Protein AF-G3I3Z9-F1 (afdb_monomer_lite)

Radius of gyration: 17.22 Å; chains: 1; bounding box: 45×34×50 Å

Sequence (148 aa):
MTGAGPKLIEINPRMGGFYLRDWILELYGVDLLLASTMVACGLQPALPAHPRARGYLVGIMCLVSQHIELLSSPGCRETLQALHDKGLLRLNLLEEALIPGQYEEPYCNVACAGPSLAEARLRLLGICQGLGIDRPNYPVVHFLSHFK

Foldseek 3Di:
DPPVDDDDDDDDPDDDPPCVQVVCCQFFVDRPVVCVVCVVVVHHDPGDPDGGGPFDKDKDFAWLVQCVVLCVDPVNVVVQVVCCVVLLKPKAAPDPDSDDDPDIDGRIMIMGTDNYLVVRLVSRQVSCVVSVVCDPVRHSVVVSVVPD

Secondary structure (DSSP, 8-state):
-BTTB-------SS--STTHHHHHHHHH---HHHHHHHHHTTPPP---SS---SSEEEEEEEEHHHHHHHHTSHHHHHHHHHHHHTTSSEEEES-SS----SS--EEEEEEEEESSHHHHHHHHHHHHHHTT-SBTTB-HHHHHHT--

Organism: Cricetulus griseus (NCBI:txid10029)

pLDDT: mean 91.92, std 6.82, range [64.06, 98.12]

InterPro domains:
  IPR031046 Carnosine synthase 1 [PTHR48066] (1-148)

Structure (mmCIF, N/CA/C/O backbone):
data_AF-G3I3Z9-F1
#
_entry.id   AF-G3I3Z9-F1
#
loop_
_atom_site.group_PDB
_atom_site.id
_atom_site.type_symbol
_atom_site.label_atom_id
_atom_site.label_alt_id
_atom_site.label_comp_id
_atom_site.label_asym_id
_atom_site.label_entity_id
_atom_site.label_seq_id
_atom_site.pdbx_PDB_ins_code
_atom_site.Cartn_x
_atom_site.Cartn_y
_atom_site.Cartn_z
_atom_site.occupancy
_atom_site.B_iso_o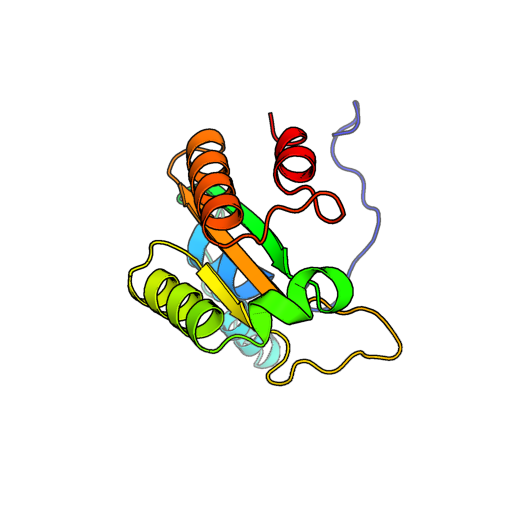r_equiv
_atom_site.auth_seq_id
_atom_site.auth_comp_id
_atom_site.auth_asym_id
_atom_site.auth_atom_id
_atom_site.pdbx_PDB_model_num
ATOM 1 N N . MET A 1 1 ? -19.866 -9.743 -1.957 1.00 64.06 1 MET A N 1
ATOM 2 C CA . MET A 1 1 ? -20.321 -10.395 -0.703 1.00 64.06 1 MET A CA 1
ATOM 3 C C . MET A 1 1 ? -21.319 -11.484 -1.058 1.00 64.06 1 MET A C 1
ATOM 5 O O . MET A 1 1 ? -21.961 -11.355 -2.094 1.00 64.06 1 MET A O 1
ATOM 9 N N . THR A 1 2 ? -21.442 -12.551 -0.263 1.00 88.12 2 THR A N 1
ATOM 10 C CA . THR A 1 2 ? -22.492 -13.555 -0.524 1.00 88.12 2 THR A CA 1
ATOM 11 C C . THR A 1 2 ? -23.872 -12.932 -0.298 1.00 88.12 2 THR A C 1
ATOM 13 O O . THR A 1 2 ? -23.990 -11.988 0.486 1.00 88.12 2 THR A O 1
ATOM 16 N N . GLY A 1 3 ? -24.920 -13.472 -0.928 1.00 92.50 3 GLY A N 1
ATOM 17 C CA . GLY A 1 3 ? -26.299 -13.023 -0.685 1.00 92.50 3 GLY A CA 1
ATOM 18 C C . GLY A 1 3 ? -26.759 -13.177 0.774 1.00 92.50 3 GLY A C 1
ATOM 19 O O . GLY A 1 3 ? -27.730 -12.551 1.176 1.00 92.50 3 GLY A O 1
ATOM 20 N N . ALA A 1 4 ? -26.033 -13.959 1.583 1.00 93.50 4 ALA A N 1
ATOM 21 C CA . ALA A 1 4 ? -26.284 -14.173 3.007 1.00 93.50 4 ALA A CA 1
ATOM 22 C C . ALA A 1 4 ? -25.306 -13.409 3.928 1.00 93.50 4 ALA A C 1
ATOM 24 O O . ALA A 1 4 ? -25.201 -13.737 5.109 1.00 93.50 4 ALA A O 1
ATOM 25 N N . GLY A 1 5 ? -24.547 -12.439 3.402 1.00 95.00 5 GLY A N 1
ATOM 26 C CA . GLY A 1 5 ? -23.586 -11.646 4.176 1.00 95.00 5 GLY A CA 1
ATOM 27 C C . GLY A 1 5 ? -22.158 -12.223 4.218 1.00 95.00 5 GLY A C 1
ATOM 28 O O . GLY A 1 5 ? -21.788 -13.032 3.356 1.00 95.00 5 GLY A O 1
ATOM 29 N N . PRO A 1 6 ? -21.306 -11.765 5.159 1.00 93.56 6 PRO A N 1
ATOM 30 C CA . PRO A 1 6 ? -19.933 -12.252 5.296 1.00 93.56 6 PRO A CA 1
ATOM 31 C C . PRO A 1 6 ? -19.896 -13.713 5.774 1.00 93.56 6 PRO A C 1
ATOM 33 O O . PRO A 1 6 ? -20.751 -14.154 6.541 1.00 93.56 6 PRO A O 1
ATOM 36 N N . LYS A 1 7 ? -18.893 -14.469 5.319 1.00 94.56 7 LYS A N 1
ATOM 37 C CA . LYS A 1 7 ? -18.633 -15.860 5.719 1.00 94.56 7 LYS A CA 1
ATOM 38 C C . LYS A 1 7 ? -17.173 -15.981 6.153 1.00 94.56 7 LYS A C 1
ATOM 40 O O . LYS A 1 7 ? -16.305 -15.412 5.495 1.00 94.56 7 LYS A O 1
ATOM 45 N N . LEU A 1 8 ? -16.919 -16.693 7.250 1.00 94.31 8 LEU A N 1
ATOM 46 C CA . LEU A 1 8 ? -15.561 -16.979 7.711 1.00 94.31 8 LEU A CA 1
ATOM 47 C C . LEU A 1 8 ? -14.912 -17.999 6.770 1.00 94.31 8 LEU A C 1
ATOM 49 O O . LEU A 1 8 ? -15.511 -19.035 6.494 1.00 94.31 8 LEU A O 1
ATOM 53 N N . ILE A 1 9 ? -13.708 -17.688 6.295 1.00 95.06 9 ILE A N 1
ATOM 54 C CA . ILE A 1 9 ? -12.910 -18.579 5.440 1.00 95.06 9 ILE A CA 1
ATOM 55 C C . ILE A 1 9 ? -11.704 -19.095 6.228 1.00 95.06 9 ILE A C 1
ATOM 57 O O . ILE A 1 9 ? -11.491 -20.298 6.306 1.00 95.06 9 ILE A O 1
ATOM 61 N N . GLU A 1 10 ? -10.957 -18.191 6.864 1.00 95.50 10 GLU A N 1
ATOM 62 C CA . GLU A 1 10 ? -9.759 -18.513 7.639 1.00 95.50 10 GLU A CA 1
ATOM 63 C C . GLU A 1 10 ? -9.520 -17.486 8.756 1.00 95.50 10 GLU A C 1
ATOM 65 O O . GLU A 1 10 ? -10.047 -16.371 8.718 1.00 95.50 10 GLU A O 1
ATOM 70 N N . ILE A 1 11 ? -8.702 -17.864 9.742 1.00 94.38 11 ILE A N 1
ATOM 71 C CA . ILE A 1 11 ? -8.183 -16.971 10.783 1.00 94.38 11 ILE A CA 1
ATOM 72 C C . ILE A 1 11 ? -6.661 -17.012 10.705 1.00 94.38 11 ILE A C 1
ATOM 74 O O . ILE A 1 11 ? -6.058 -18.073 10.842 1.00 94.38 11 ILE A O 1
ATOM 78 N N . ASN A 1 12 ? -6.045 -15.845 10.529 1.00 92.94 12 ASN A N 1
ATOM 79 C CA . ASN A 1 12 ? -4.596 -15.693 10.552 1.00 92.94 12 ASN A CA 1
ATOM 80 C C . ASN A 1 12 ? -4.183 -15.131 11.922 1.00 92.94 12 ASN A C 1
ATOM 82 O O . ASN A 1 12 ? -4.451 -13.957 12.183 1.00 92.94 12 ASN A O 1
ATOM 86 N N . PRO A 1 13 ? -3.533 -15.913 12.805 1.00 91.06 13 PRO A N 1
ATOM 87 C CA . PRO A 1 13 ? -3.139 -15.466 14.145 1.00 91.06 13 PRO A CA 1
ATOM 88 C C . PRO A 1 13 ? -1.840 -14.638 14.114 1.00 91.06 13 PRO A C 1
ATOM 90 O O . PRO A 1 13 ? -0.938 -14.820 14.925 1.00 91.06 13 PRO A O 1
ATOM 93 N N . ARG A 1 14 ? -1.716 -13.756 13.122 1.00 90.50 14 ARG A N 1
ATOM 94 C CA . ARG A 1 14 ? -0.566 -12.882 12.878 1.00 90.50 14 ARG A CA 1
ATOM 95 C C . ARG A 1 14 ? -1.028 -11.639 12.129 1.00 90.50 14 ARG A C 1
ATOM 97 O O . ARG A 1 14 ? -2.131 -11.611 11.582 1.00 90.50 14 ARG A O 1
ATOM 104 N N . MET A 1 15 ? -0.160 -10.635 12.040 1.00 88.75 15 MET A N 1
ATOM 105 C CA . MET A 1 15 ? -0.376 -9.555 11.081 1.00 88.75 15 MET A CA 1
ATOM 106 C C . MET A 1 15 ? -0.473 -10.132 9.657 1.00 88.75 15 MET A C 1
ATOM 108 O O . MET A 1 15 ? 0.177 -11.130 9.316 1.00 88.75 15 MET A O 1
ATOM 112 N N . GLY A 1 16 ? -1.359 -9.542 8.852 1.00 85.75 16 GLY A N 1
ATOM 113 C CA . GLY A 1 16 ? -1.521 -9.903 7.445 1.00 85.75 16 GLY A CA 1
ATOM 114 C C . GLY A 1 16 ? -0.321 -9.452 6.603 1.00 85.75 16 GLY A C 1
ATOM 115 O O . GLY A 1 16 ? 0.774 -9.281 7.129 1.00 85.75 16 GLY A O 1
ATOM 116 N N . GLY A 1 17 ? -0.513 -9.262 5.295 1.00 88.12 17 GLY A N 1
ATOM 117 C CA . GLY A 1 17 ? 0.556 -8.808 4.396 1.00 88.12 17 GLY A CA 1
ATOM 118 C C . GLY A 1 17 ? 1.356 -7.619 4.950 1.00 88.12 17 GLY A C 1
ATOM 119 O O . GLY A 1 17 ? 0.799 -6.756 5.628 1.00 88.12 17 GLY A O 1
ATOM 120 N N . PHE A 1 18 ? 2.655 -7.575 4.647 1.00 90.69 18 PHE A N 1
ATOM 121 C CA . PHE A 1 18 ? 3.638 -6.667 5.262 1.00 90.69 18 PHE A CA 1
ATOM 122 C C . PHE A 1 18 ? 3.253 -5.174 5.236 1.00 90.69 18 PHE A C 1
ATOM 124 O O . PHE A 1 18 ? 3.582 -4.428 6.153 1.00 90.69 18 PHE A O 1
ATOM 131 N N . TYR A 1 19 ? 2.509 -4.750 4.217 1.00 93.94 19 TYR A N 1
ATOM 132 C CA . TYR A 1 19 ? 2.034 -3.381 4.009 1.00 93.94 19 TYR A CA 1
ATOM 133 C C . TYR A 1 19 ? 0.781 -3.025 4.833 1.00 93.94 19 TYR A C 1
ATOM 135 O O . TYR A 1 19 ? 0.490 -1.847 5.047 1.00 93.94 19 TYR A O 1
ATOM 143 N N . LEU A 1 20 ? 0.015 -4.020 5.304 1.00 93.94 20 LEU A N 1
ATOM 144 C CA . LEU A 1 20 ? -1.313 -3.796 5.886 1.00 93.94 20 LEU A CA 1
ATOM 145 C C . LEU A 1 20 ? -1.266 -3.004 7.187 1.00 93.94 20 LEU A C 1
ATOM 147 O O . LEU A 1 20 ? -2.175 -2.213 7.428 1.00 93.94 20 LEU A O 1
ATOM 151 N N . ARG A 1 21 ? -0.226 -3.171 8.016 1.00 93.88 21 ARG A N 1
ATOM 152 C CA . ARG A 1 21 ? -0.104 -2.379 9.250 1.00 93.88 21 ARG A CA 1
ATOM 153 C C . ARG A 1 21 ? -0.044 -0.883 8.920 1.00 93.88 21 ARG A C 1
ATOM 155 O O . ARG A 1 21 ? -0.717 -0.084 9.562 1.00 93.88 21 ARG A O 1
ATOM 162 N N . ASP A 1 22 ? 0.716 -0.530 7.883 1.00 94.19 22 ASP A N 1
ATOM 163 C CA . ASP A 1 22 ? 0.962 0.857 7.505 1.00 94.19 22 ASP A CA 1
ATOM 164 C C . ASP A 1 22 ? -0.278 1.440 6.817 1.00 94.19 22 ASP A C 1
ATOM 166 O O . ASP A 1 22 ? -0.624 2.598 7.034 1.00 94.19 22 ASP A O 1
ATOM 170 N N . TRP A 1 23 ? -1.006 0.623 6.049 1.00 95.62 23 TRP A N 1
ATOM 171 C CA . TRP A 1 23 ? -2.298 1.006 5.475 1.00 95.62 23 TRP A CA 1
ATOM 172 C C . TRP A 1 23 ? -3.372 1.215 6.545 1.00 95.62 23 TRP A C 1
ATOM 174 O O . TRP A 1 23 ? -4.173 2.139 6.433 1.00 95.62 23 TRP A O 1
ATOM 184 N N . ILE A 1 24 ? -3.410 0.375 7.582 1.00 95.19 24 ILE A N 1
ATOM 185 C CA . ILE A 1 24 ? -4.374 0.503 8.682 1.00 95.19 24 ILE A CA 1
ATOM 186 C C . ILE A 1 24 ? -4.069 1.748 9.515 1.00 95.19 24 ILE A C 1
ATOM 188 O O . ILE A 1 24 ? -4.989 2.500 9.844 1.00 95.19 24 ILE A O 1
ATOM 192 N N . LEU A 1 25 ? -2.791 2.022 9.777 1.00 93.88 25 LEU A N 1
ATOM 193 C CA . LEU A 1 25 ? -2.364 3.268 10.403 1.00 93.88 25 LEU A CA 1
ATOM 194 C C . LEU A 1 25 ? -2.765 4.485 9.553 1.00 93.88 25 LEU A C 1
ATOM 196 O O . LEU A 1 25 ? -3.357 5.432 10.069 1.00 93.88 25 LEU A O 1
ATOM 200 N N . GLU A 1 26 ? -2.519 4.444 8.244 1.00 93.31 26 GLU A N 1
ATOM 201 C CA . GLU A 1 26 ? -2.878 5.524 7.319 1.00 93.31 26 GLU A CA 1
ATOM 202 C C . GLU A 1 26 ? -4.395 5.754 7.259 1.00 93.31 26 GLU A C 1
ATOM 204 O O . GLU A 1 26 ? -4.880 6.874 7.412 1.00 93.31 26 GLU A O 1
ATOM 209 N N . LEU A 1 27 ? -5.185 4.699 7.088 1.00 94.56 27 LEU A N 1
ATOM 210 C CA . LEU A 1 27 ? -6.624 4.838 6.885 1.00 94.56 27 LEU A CA 1
ATOM 211 C C . LEU A 1 27 ? -7.386 5.101 8.179 1.00 94.56 27 LEU A C 1
ATOM 213 O O . LEU A 1 27 ? -8.338 5.878 8.160 1.00 94.56 27 LEU A O 1
ATOM 217 N N . TYR A 1 28 ? -6.987 4.481 9.285 1.00 94.56 28 TYR A N 1
ATOM 218 C CA . TYR A 1 28 ? -7.771 4.471 10.522 1.00 94.56 28 TYR A CA 1
ATOM 219 C C . TYR A 1 28 ? -7.080 5.166 11.696 1.00 94.56 28 TYR A C 1
ATOM 221 O O . TYR A 1 28 ? -7.708 5.346 12.736 1.00 94.56 28 TYR A O 1
ATOM 229 N N . GLY A 1 29 ? -5.808 5.556 11.561 1.00 93.38 29 GLY A N 1
ATOM 230 C CA . GLY A 1 29 ? -5.024 6.092 12.677 1.00 93.38 29 GLY A CA 1
ATOM 231 C C . GLY A 1 29 ? -4.726 5.047 13.755 1.00 93.38 29 GLY A C 1
ATOM 232 O O . GLY A 1 29 ? -4.483 5.409 14.902 1.00 93.38 29 GLY A 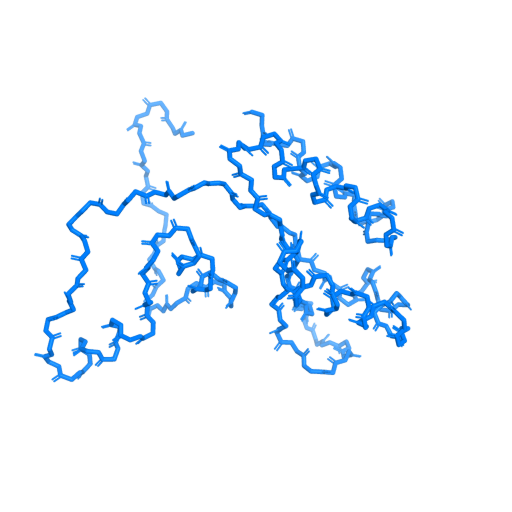O 1
ATOM 233 N N . VAL A 1 30 ? -4.791 3.758 13.408 1.00 94.38 30 VAL A N 1
ATOM 234 C CA . VAL A 1 30 ? -4.598 2.644 14.341 1.00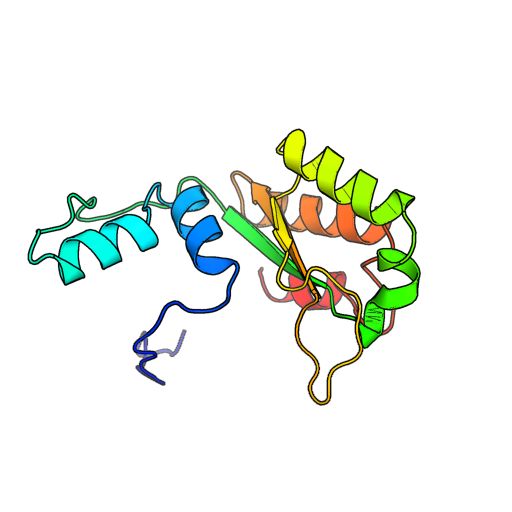 94.38 30 VAL A CA 1
ATOM 235 C C . VAL A 1 30 ? -3.207 2.054 14.154 1.00 94.38 30 VAL A C 1
ATOM 237 O O . VAL A 1 30 ? -2.923 1.434 13.131 1.00 94.38 30 VAL A O 1
ATOM 240 N N . ASP A 1 31 ? -2.356 2.207 15.166 1.00 94.31 31 ASP A N 1
ATOM 241 C CA . ASP A 1 31 ? -1.056 1.540 15.217 1.00 94.31 31 ASP A CA 1
ATOM 242 C C . ASP A 1 31 ? -1.223 0.110 15.746 1.00 94.31 31 ASP A C 1
ATOM 244 O O . ASP A 1 31 ? -1.355 -0.133 16.950 1.00 94.31 31 ASP A O 1
ATOM 248 N N . LEU A 1 32 ? -1.246 -0.852 14.821 1.00 93.31 32 LEU A N 1
ATOM 249 C CA . LEU A 1 32 ? -1.392 -2.266 15.160 1.00 93.31 32 LEU A CA 1
ATOM 250 C C . LEU A 1 32 ? -0.187 -2.834 15.910 1.00 93.31 32 LEU A C 1
ATOM 252 O O . LEU A 1 32 ? -0.371 -3.728 16.736 1.00 93.31 32 LEU A O 1
ATOM 256 N N . LEU A 1 33 ? 1.026 -2.341 15.647 1.00 93.56 33 LEU A N 1
ATOM 257 C CA . LEU A 1 33 ? 2.220 -2.846 16.317 1.00 93.56 33 LEU A CA 1
ATOM 258 C C . LEU A 1 33 ? 2.203 -2.420 17.785 1.00 93.56 33 LEU A C 1
ATOM 260 O O . LEU A 1 33 ? 2.351 -3.266 18.671 1.00 93.56 33 LEU A O 1
ATOM 264 N N . LEU A 1 34 ? 1.919 -1.144 18.047 1.00 95.12 34 LEU A N 1
ATOM 265 C CA . LEU A 1 34 ? 1.752 -0.636 19.404 1.00 95.12 34 LEU A CA 1
ATOM 266 C C . LEU A 1 34 ? 0.606 -1.351 20.129 1.00 95.12 34 LEU A C 1
ATOM 268 O O . LEU A 1 34 ? 0.802 -1.840 21.240 1.00 95.12 34 LEU A O 1
ATOM 272 N N . ALA A 1 35 ? -0.562 -1.485 19.494 1.00 94.88 35 ALA A N 1
ATOM 273 C CA . ALA A 1 35 ? -1.699 -2.187 20.088 1.00 94.88 35 ALA A CA 1
ATOM 274 C C . ALA A 1 35 ? -1.364 -3.649 20.427 1.00 94.88 35 ALA A C 1
ATOM 276 O O . ALA A 1 35 ? -1.668 -4.109 21.527 1.00 94.88 35 ALA A O 1
ATOM 277 N N . SER A 1 36 ? -0.693 -4.369 19.523 1.00 94.50 36 SER A N 1
ATOM 278 C CA . SER A 1 36 ? -0.271 -5.753 19.775 1.00 94.50 36 SER A CA 1
ATOM 279 C C . SER A 1 36 ? 0.737 -5.854 20.924 1.00 94.50 36 SER A C 1
ATOM 281 O O . SER A 1 36 ? 0.642 -6.765 21.745 1.00 94.50 36 SER A O 1
ATOM 283 N N . THR A 1 37 ? 1.638 -4.875 21.041 1.00 95.75 37 THR A N 1
ATOM 284 C CA . THR A 1 37 ? 2.626 -4.793 22.123 1.00 95.75 37 THR A CA 1
ATOM 285 C C . THR A 1 37 ? 1.946 -4.543 23.466 1.00 95.75 37 THR A C 1
ATOM 287 O O . THR A 1 37 ? 2.237 -5.229 24.440 1.00 95.75 37 THR A O 1
ATOM 290 N N . MET A 1 38 ? 0.984 -3.616 23.520 1.00 97.56 38 MET A N 1
ATOM 291 C CA . MET A 1 38 ? 0.190 -3.356 24.724 1.00 97.56 38 MET A CA 1
ATOM 292 C C . MET A 1 38 ? -0.518 -4.626 25.204 1.00 97.56 38 MET A C 1
ATOM 294 O O . MET A 1 38 ? -0.384 -4.982 26.373 1.00 97.56 38 MET A O 1
ATOM 298 N N . VAL A 1 39 ? -1.187 -5.351 24.300 1.00 96.44 39 VAL A N 1
ATOM 299 C CA . VAL A 1 39 ? -1.848 -6.624 24.635 1.00 96.44 39 VAL A CA 1
ATOM 300 C C . VAL A 1 39 ? -0.847 -7.644 25.173 1.00 96.44 39 VAL A C 1
ATOM 302 O O . VAL A 1 39 ? -1.112 -8.265 26.200 1.00 96.44 39 VAL A O 1
ATOM 305 N N . ALA A 1 40 ? 0.312 -7.796 24.524 1.00 96.69 40 ALA A N 1
ATOM 306 C CA . ALA A 1 40 ? 1.361 -8.711 24.977 1.00 96.69 40 ALA A CA 1
ATOM 307 C C . ALA A 1 40 ? 1.883 -8.364 26.385 1.00 96.69 40 ALA A C 1
ATOM 309 O O . ALA A 1 40 ? 2.256 -9.255 27.143 1.00 96.69 40 ALA A O 1
ATOM 310 N N . CYS A 1 41 ? 1.856 -7.083 26.758 1.00 98.06 41 CYS A N 1
ATOM 311 C CA . CYS A 1 41 ? 2.205 -6.594 28.091 1.00 98.06 41 CYS A CA 1
ATOM 312 C C . CYS A 1 41 ? 1.038 -6.616 29.101 1.00 98.06 41 CYS A C 1
ATOM 314 O O . CYS A 1 41 ? 1.197 -6.116 30.212 1.00 98.06 41 CYS A O 1
ATOM 316 N N . GLY A 1 42 ? -0.135 -7.151 28.745 1.00 97.88 42 GLY A N 1
ATOM 317 C CA . GLY A 1 42 ? -1.318 -7.160 29.616 1.00 97.88 42 GLY A CA 1
ATOM 318 C C . GLY A 1 42 ? -2.015 -5.800 29.752 1.00 97.88 42 GLY A C 1
ATOM 319 O O . GLY A 1 42 ? -2.809 -5.601 30.670 1.00 97.88 42 GLY A O 1
ATOM 320 N N . LEU A 1 43 ? -1.727 -4.858 28.853 1.00 98.12 43 LEU A N 1
ATOM 321 C CA . LEU A 1 43 ? -2.341 -3.534 28.804 1.00 98.12 43 LEU A CA 1
ATOM 322 C C . LEU A 1 43 ? -3.480 -3.512 27.784 1.00 98.12 43 LEU A C 1
ATOM 324 O O . LEU A 1 43 ? -3.371 -4.068 26.692 1.00 98.12 43 LEU A O 1
ATOM 328 N N . GLN A 1 44 ? -4.564 -2.810 28.112 1.00 96.38 44 GLN A N 1
ATOM 329 C CA . GLN A 1 44 ? -5.667 -2.589 27.181 1.00 96.38 44 GLN A CA 1
ATOM 330 C C . GLN A 1 44 ? -5.297 -1.487 26.169 1.00 96.38 44 GLN A C 1
ATOM 332 O O . GLN A 1 44 ? -5.049 -0.352 26.584 1.00 96.38 44 GLN A O 1
ATOM 337 N N . PRO A 1 45 ? -5.287 -1.764 24.851 1.00 95.06 45 PRO A N 1
ATOM 338 C CA . PRO A 1 45 ? -5.048 -0.736 23.843 1.00 95.06 45 PRO A CA 1
ATOM 339 C C . PRO A 1 45 ? -6.147 0.330 23.835 1.00 95.06 45 PRO A C 1
ATOM 341 O O . PRO A 1 45 ? -7.337 0.010 23.814 1.00 95.06 45 PRO A O 1
ATOM 344 N N . ALA A 1 46 ? -5.753 1.603 23.782 1.00 89.38 46 ALA A N 1
ATOM 345 C CA . ALA A 1 46 ? -6.671 2.732 23.655 1.00 89.38 46 ALA A CA 1
ATOM 346 C C . ALA A 1 46 ? -7.069 2.948 22.182 1.00 89.38 46 ALA A C 1
ATOM 348 O O . ALA A 1 46 ? -6.605 3.878 21.526 1.00 89.38 46 ALA A O 1
ATOM 349 N N . LEU A 1 47 ? -7.899 2.052 21.645 1.00 89.38 47 LEU A N 1
ATOM 350 C CA . LEU A 1 47 ? -8.368 2.113 20.258 1.00 89.38 47 LEU A CA 1
ATOM 351 C C . LEU A 1 47 ? -9.772 2.729 20.156 1.00 89.38 47 LEU A C 1
ATOM 353 O O . LEU A 1 47 ? -10.586 2.554 21.067 1.00 89.38 47 LEU A O 1
ATOM 357 N N . PRO A 1 48 ? -10.107 3.406 19.041 1.00 86.69 48 PRO A N 1
ATOM 358 C CA . PRO A 1 48 ? -11.477 3.829 18.780 1.00 86.69 48 PRO A CA 1
ATOM 359 C C . PRO A 1 48 ? -12.414 2.617 18.761 1.00 86.69 48 PRO A C 1
ATOM 361 O O . PRO A 1 48 ? -12.126 1.628 18.092 1.00 86.69 48 PRO A O 1
ATOM 364 N N . ALA A 1 49 ? -13.569 2.712 19.424 1.00 87.44 49 ALA A N 1
ATOM 365 C CA . ALA A 1 49 ? -14.567 1.636 19.409 1.00 87.44 49 ALA A CA 1
ATOM 366 C C . ALA A 1 49 ? -15.096 1.347 17.990 1.00 87.44 49 ALA A C 1
ATOM 368 O O . ALA A 1 49 ? -15.400 0.207 17.643 1.00 87.44 49 ALA A O 1
ATOM 369 N N . HIS A 1 50 ? -15.177 2.390 17.157 1.00 89.00 50 HIS A N 1
ATOM 370 C CA . HIS A 1 50 ? -15.647 2.318 15.775 1.00 89.00 50 HIS A CA 1
ATOM 371 C C . HIS A 1 50 ? -14.728 3.143 14.863 1.00 89.00 50 HIS A C 1
ATOM 373 O O . HIS A 1 50 ? -15.058 4.288 14.536 1.00 89.00 50 HIS A O 1
ATOM 379 N N . PRO A 1 51 ? -13.554 2.609 14.477 1.00 88.69 51 PRO A N 1
ATOM 380 C CA . PRO A 1 51 ? -12.642 3.324 13.597 1.00 88.69 51 PRO A CA 1
ATOM 381 C C . PRO A 1 51 ? -13.312 3.545 12.235 1.00 88.69 51 PRO A C 1
ATOM 383 O O . PRO A 1 51 ? -13.879 2.625 11.645 1.00 88.69 51 PRO A O 1
ATOM 386 N N . ARG A 1 52 ? -13.263 4.782 11.734 1.00 93.31 52 ARG A N 1
ATOM 387 C CA . ARG A 1 52 ? -13.757 5.141 10.399 1.00 93.31 52 ARG A CA 1
ATOM 388 C C . ARG A 1 52 ? -12.575 5.400 9.481 1.00 93.31 52 ARG A C 1
ATOM 390 O O . ARG A 1 52 ? -11.638 6.089 9.875 1.00 93.31 52 ARG A O 1
ATOM 397 N N . ALA A 1 53 ? -12.636 4.861 8.267 1.00 94.44 53 ALA A N 1
ATOM 398 C CA . ALA A 1 53 ? -11.618 5.122 7.262 1.00 94.44 53 ALA A CA 1
ATOM 399 C C . ALA A 1 53 ? -11.628 6.612 6.888 1.00 94.44 53 ALA A C 1
ATOM 401 O O . ALA A 1 53 ? -12.687 7.185 6.630 1.00 94.44 53 ALA A O 1
ATOM 402 N N . ARG A 1 54 ? -10.445 7.227 6.841 1.00 94.25 54 ARG A N 1
ATOM 403 C CA . ARG A 1 54 ? -10.244 8.633 6.451 1.00 94.25 54 ARG A CA 1
ATOM 404 C C . ARG A 1 54 ? -10.274 8.858 4.936 1.00 94.25 54 ARG A C 1
ATOM 406 O O . ARG A 1 54 ? -10.261 9.997 4.486 1.00 94.25 54 ARG A O 1
ATOM 413 N N . GLY A 1 55 ? -10.316 7.784 4.154 1.00 95.69 55 GLY A N 1
ATOM 414 C CA . GLY A 1 55 ? -10.335 7.827 2.700 1.00 95.69 55 GLY A CA 1
ATOM 415 C C . GLY A 1 55 ? -10.214 6.432 2.107 1.00 95.69 55 GLY A C 1
ATOM 416 O O . GLY A 1 55 ? -10.574 5.437 2.738 1.00 95.69 55 GLY A O 1
ATOM 417 N N . TYR A 1 56 ? -9.682 6.378 0.895 1.00 96.12 56 TYR A N 1
ATOM 418 C CA . TYR A 1 56 ? -9.430 5.154 0.153 1.00 96.12 56 TYR A CA 1
ATOM 419 C C . TYR A 1 56 ? -7.948 5.039 -0.124 1.00 96.12 56 TYR A C 1
ATOM 421 O O . TYR A 1 56 ? -7.285 6.035 -0.408 1.00 96.12 56 TYR A O 1
ATOM 429 N N . LEU A 1 57 ? -7.448 3.814 -0.079 1.00 96.12 57 LEU A N 1
ATOM 430 C CA . LEU A 1 57 ? -6.084 3.501 -0.447 1.00 96.12 57 LEU A CA 1
ATOM 431 C C . LEU A 1 57 ? -6.122 2.265 -1.338 1.00 96.12 57 LEU A C 1
ATOM 433 O O . LEU A 1 57 ? -6.793 1.280 -1.031 1.00 96.12 57 LEU A O 1
ATOM 437 N N . VAL A 1 58 ? -5.465 2.370 -2.485 1.00 96.75 58 VAL A N 1
ATOM 438 C CA . VAL A 1 58 ? -5.404 1.318 -3.496 1.00 96.75 58 VAL A CA 1
ATOM 439 C C . VAL A 1 58 ? -3.947 1.109 -3.833 1.00 96.75 58 VAL A C 1
ATOM 441 O O . VAL A 1 58 ? -3.216 2.083 -4.001 1.00 96.75 58 VAL A O 1
ATOM 444 N N . GLY A 1 59 ? -3.529 -0.145 -3.932 1.00 96.50 59 GLY A N 1
ATOM 445 C CA . GLY A 1 59 ? -2.147 -0.480 -4.216 1.00 96.50 59 GLY A CA 1
ATOM 446 C C . GLY A 1 59 ? -2.008 -1.797 -4.950 1.00 96.50 59 GLY A C 1
ATOM 447 O O . GLY A 1 59 ? -2.936 -2.602 -5.010 1.00 96.50 59 GLY A O 1
ATOM 448 N N . ILE A 1 60 ? -0.819 -1.986 -5.498 1.00 96.81 60 ILE A N 1
ATOM 449 C CA . ILE A 1 60 ? -0.392 -3.186 -6.210 1.00 96.81 60 ILE A CA 1
ATOM 450 C C . ILE A 1 60 ? 0.946 -3.657 -5.651 1.00 96.81 60 ILE A C 1
ATOM 452 O O . ILE A 1 60 ? 1.670 -2.906 -4.992 1.00 96.81 60 ILE A O 1
ATOM 456 N N . MET A 1 61 ? 1.260 -4.921 -5.898 1.00 95.62 61 MET A N 1
ATOM 457 C CA . MET A 1 61 ? 2.579 -5.463 -5.605 1.00 95.62 61 MET A CA 1
ATOM 458 C C . MET A 1 61 ? 3.505 -5.239 -6.791 1.00 95.62 61 MET A C 1
ATOM 460 O O . MET A 1 61 ? 3.110 -5.425 -7.934 1.00 95.62 61 MET A O 1
ATOM 464 N N . CYS A 1 62 ? 4.757 -4.904 -6.528 1.00 94.38 62 CYS A N 1
ATOM 465 C CA . CYS A 1 62 ? 5.802 -4.964 -7.533 1.00 94.38 62 CYS A CA 1
ATOM 466 C C . CYS A 1 62 ? 6.550 -6.279 -7.344 1.00 94.38 62 CYS A C 1
ATOM 468 O O . CYS A 1 62 ? 7.202 -6.495 -6.327 1.00 94.38 62 CYS A O 1
ATOM 470 N N . LEU A 1 63 ? 6.427 -7.169 -8.321 1.00 92.69 63 LEU A N 1
ATOM 471 C CA . LEU A 1 63 ? 7.095 -8.468 -8.322 1.00 92.69 63 LEU A CA 1
ATOM 472 C C . LEU A 1 63 ? 8.468 -8.392 -8.997 1.00 92.69 63 LEU A C 1
ATOM 474 O O . LEU A 1 63 ? 8.607 -7.689 -10.003 1.00 92.69 63 LEU A O 1
ATOM 478 N N . VAL A 1 64 ? 9.455 -9.141 -8.495 1.00 90.44 64 VAL A N 1
ATOM 479 C CA . VAL A 1 64 ? 10.804 -9.178 -9.087 1.00 90.44 64 VAL A CA 1
ATOM 480 C C . VAL A 1 64 ? 10.751 -9.720 -10.516 1.00 90.44 64 VAL A C 1
ATOM 482 O O . VAL A 1 64 ? 11.288 -9.077 -11.414 1.00 90.44 64 VAL A O 1
ATOM 485 N N . SER A 1 65 ? 10.042 -10.827 -10.777 1.00 90.88 65 SER A N 1
ATOM 486 C CA . SER A 1 65 ? 10.008 -11.433 -12.123 1.00 90.88 65 SER A CA 1
ATOM 487 C C . SER A 1 65 ? 9.448 -10.499 -13.201 1.00 90.88 65 SER A C 1
ATOM 489 O O . SER A 1 65 ? 9.805 -10.610 -14.372 1.00 90.88 65 SER A O 1
ATOM 491 N N . GLN A 1 66 ? 8.589 -9.558 -12.802 1.00 92.81 66 GLN A N 1
ATOM 492 C CA . GLN A 1 66 ? 7.903 -8.643 -13.712 1.00 92.81 66 GLN A CA 1
ATOM 493 C C . GLN A 1 66 ? 8.608 -7.291 -13.839 1.00 92.81 66 GLN A C 1
ATOM 495 O O . GLN A 1 66 ? 8.499 -6.632 -14.877 1.00 92.81 66 GLN A O 1
ATOM 500 N N . HIS A 1 67 ? 9.330 -6.868 -12.798 1.00 92.94 67 HIS A N 1
ATOM 501 C CA . HIS A 1 67 ? 9.832 -5.500 -12.684 1.00 92.94 67 HIS A CA 1
ATOM 502 C C . HIS A 1 67 ? 11.331 -5.404 -12.399 1.00 92.94 67 HIS A C 1
ATOM 504 O O . HIS A 1 67 ? 11.800 -4.295 -12.178 1.00 92.94 67 HIS A O 1
ATOM 510 N N . ILE A 1 68 ? 12.105 -6.496 -12.414 1.00 89.69 68 ILE A N 1
ATOM 511 C CA . ILE A 1 68 ? 13.538 -6.448 -12.073 1.00 89.69 68 ILE A CA 1
ATOM 512 C C . ILE A 1 68 ? 14.311 -5.408 -12.890 1.00 89.69 68 ILE A C 1
ATOM 514 O O . ILE A 1 68 ? 15.059 -4.633 -12.309 1.00 89.69 68 ILE A O 1
ATOM 518 N N . GLU A 1 69 ? 14.094 -5.321 -14.204 1.00 88.62 69 GLU A N 1
ATOM 519 C CA . GLU A 1 69 ? 14.757 -4.331 -15.071 1.00 88.62 69 GLU A CA 1
ATOM 520 C C . GLU A 1 69 ? 14.472 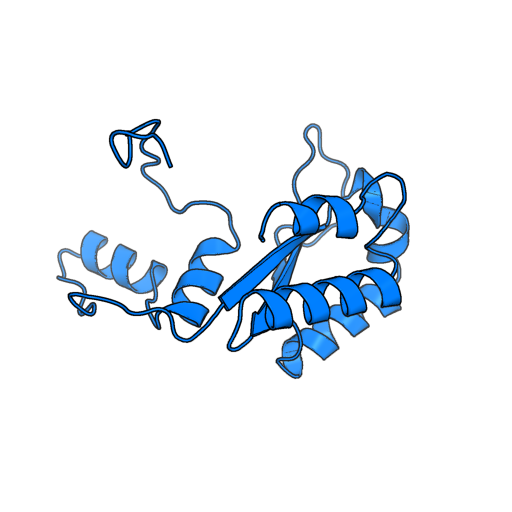-2.893 -14.620 1.00 88.62 69 GLU A C 1
ATOM 522 O O . GLU A 1 69 ? 15.372 -2.058 -14.549 1.00 88.62 69 GLU A O 1
ATOM 527 N N . LEU A 1 70 ? 13.213 -2.621 -14.271 1.00 90.56 70 LEU A N 1
ATOM 528 C CA . LEU A 1 70 ? 12.763 -1.320 -13.800 1.00 90.56 70 LEU A CA 1
ATOM 529 C C . LEU A 1 70 ? 13.312 -1.017 -12.398 1.00 90.56 70 LEU A C 1
ATOM 531 O O . LEU A 1 70 ? 13.882 0.046 -12.173 1.00 90.56 70 LEU A O 1
ATOM 535 N N . LEU A 1 71 ? 13.157 -1.956 -11.465 1.00 86.25 71 LEU A N 1
ATOM 536 C CA . LEU A 1 71 ? 13.517 -1.806 -10.054 1.00 86.25 71 LEU A CA 1
ATOM 537 C C . LEU A 1 71 ? 15.032 -1.777 -9.830 1.00 86.25 71 LEU A C 1
ATOM 539 O O . LEU A 1 71 ? 15.492 -1.161 -8.871 1.00 86.25 71 LEU A O 1
ATOM 543 N N . SER A 1 72 ? 15.806 -2.412 -10.714 1.00 85.12 72 SER A N 1
ATOM 544 C CA . SER A 1 72 ? 17.274 -2.389 -10.669 1.00 85.12 72 SER A CA 1
ATOM 545 C C . SER A 1 72 ? 17.847 -1.065 -11.177 1.00 85.12 72 SER A C 1
ATOM 547 O O . SER A 1 72 ? 19.026 -0.790 -10.965 1.00 85.12 72 SER A O 1
ATOM 549 N N . SER A 1 73 ? 17.036 -0.235 -11.842 1.00 85.75 73 SER A N 1
ATOM 550 C CA . SER A 1 73 ? 17.437 1.106 -12.255 1.00 85.75 73 SER A CA 1
ATOM 551 C C . SER A 1 73 ? 17.439 2.052 -11.047 1.00 85.75 73 SER A C 1
ATOM 553 O O . SER A 1 73 ? 16.378 2.248 -10.439 1.00 85.75 73 SER A O 1
ATOM 555 N N . PRO A 1 74 ? 18.575 2.702 -10.716 1.00 77.75 74 PRO A N 1
ATOM 556 C CA . PRO A 1 74 ? 18.651 3.655 -9.604 1.00 77.75 74 PRO A CA 1
ATOM 557 C C . PRO A 1 74 ? 17.561 4.733 -9.675 1.00 77.75 74 PRO A C 1
ATOM 559 O O . PRO A 1 74 ? 16.903 5.029 -8.678 1.00 77.75 74 PRO A O 1
ATOM 562 N N . GLY A 1 75 ? 17.272 5.225 -10.885 1.00 86.19 75 GLY A N 1
ATOM 563 C CA . GLY A 1 75 ? 16.290 6.284 -11.101 1.00 86.19 75 GLY A CA 1
ATOM 564 C C . GLY A 1 75 ? 14.853 5.886 -10.757 1.00 86.19 75 GLY A C 1
ATOM 565 O O . GLY A 1 75 ? 14.088 6.732 -10.297 1.00 86.19 75 GLY A O 1
ATOM 566 N N . CYS A 1 76 ? 14.460 4.616 -10.922 1.00 87.75 76 CYS A N 1
ATOM 567 C CA . CYS A 1 76 ? 13.101 4.193 -10.571 1.00 87.75 76 CYS A CA 1
ATOM 568 C C . CYS A 1 76 ? 12.909 4.171 -9.053 1.00 87.75 76 CYS A C 1
ATOM 570 O O . CYS A 1 76 ? 11.949 4.752 -8.544 1.00 87.75 76 CYS A O 1
ATOM 572 N N . ARG A 1 77 ? 13.845 3.549 -8.323 1.00 86.31 77 ARG A N 1
ATOM 573 C CA . ARG A 1 77 ? 13.781 3.466 -6.859 1.00 86.31 77 ARG A CA 1
ATOM 574 C C . ARG A 1 77 ? 13.818 4.852 -6.222 1.00 86.31 77 ARG A C 1
ATOM 576 O O . ARG A 1 77 ? 12.995 5.138 -5.357 1.00 86.31 77 ARG A O 1
ATOM 583 N N . GLU A 1 78 ? 14.714 5.720 -6.685 1.00 92.19 78 GLU A N 1
ATOM 584 C CA . GLU A 1 78 ? 14.790 7.115 -6.238 1.00 92.19 78 GLU A CA 1
ATOM 585 C C . GLU A 1 78 ? 13.497 7.878 -6.533 1.00 92.19 78 GLU A C 1
ATOM 587 O O . GLU A 1 78 ? 13.008 8.614 -5.679 1.00 92.19 78 GLU A O 1
ATOM 592 N N . THR A 1 79 ? 12.890 7.663 -7.704 1.00 94.81 79 THR A N 1
ATOM 593 C CA . THR A 1 79 ? 11.613 8.300 -8.051 1.00 94.81 79 THR A CA 1
ATOM 594 C C . THR A 1 79 ? 10.480 7.819 -7.149 1.00 94.81 79 THR A C 1
ATOM 596 O O . THR A 1 79 ? 9.720 8.641 -6.640 1.00 94.81 79 THR A O 1
ATOM 599 N N . LEU A 1 80 ? 10.365 6.509 -6.905 1.00 94.62 80 LEU A N 1
ATOM 600 C CA . LEU A 1 80 ? 9.359 5.952 -5.996 1.00 94.62 80 LEU A CA 1
ATOM 601 C C . LEU A 1 80 ? 9.535 6.484 -4.571 1.00 94.62 80 LEU A C 1
ATOM 603 O O . LEU A 1 80 ? 8.549 6.877 -3.947 1.00 94.62 80 LEU A O 1
ATOM 607 N N . GLN A 1 81 ? 10.775 6.556 -4.084 1.00 94.44 81 GLN A N 1
ATOM 608 C CA . GLN A 1 81 ? 11.081 7.132 -2.777 1.00 94.44 81 GLN A CA 1
ATOM 609 C C . GLN A 1 81 ? 10.734 8.626 -2.731 1.00 94.44 81 GLN A C 1
ATOM 611 O O . GLN A 1 81 ? 10.039 9.067 -1.825 1.00 94.44 81 GLN A O 1
ATOM 616 N N . ALA A 1 82 ? 11.106 9.403 -3.749 1.00 96.62 82 ALA A N 1
ATOM 617 C CA . ALA A 1 82 ? 10.790 10.827 -3.810 1.00 96.62 82 ALA A CA 1
ATOM 618 C C . ALA A 1 82 ? 9.277 11.097 -3.882 1.00 96.62 82 ALA A C 1
ATOM 620 O O . ALA A 1 82 ? 8.792 12.082 -3.323 1.00 96.62 82 ALA A O 1
ATOM 621 N N . LEU A 1 83 ? 8.510 10.247 -4.572 1.00 97.12 83 LEU A N 1
ATOM 622 C CA . LEU A 1 83 ? 7.045 10.309 -4.570 1.00 97.12 83 LEU A CA 1
ATOM 623 C C . LEU A 1 83 ? 6.473 9.947 -3.196 1.00 97.12 83 LEU A C 1
ATOM 625 O O . LEU A 1 83 ? 5.485 10.556 -2.777 1.00 97.12 83 LEU A O 1
ATOM 629 N N . HIS A 1 84 ? 7.098 8.991 -2.504 1.00 96.88 84 HIS A N 1
ATOM 630 C CA . HIS A 1 84 ? 6.734 8.622 -1.145 1.00 96.88 84 HIS A CA 1
ATOM 631 C C . HIS A 1 84 ? 6.940 9.766 -0.156 1.00 96.88 84 HIS A C 1
ATOM 633 O O . HIS A 1 84 ? 6.002 10.150 0.542 1.00 96.88 84 HIS A O 1
ATOM 639 N N . ASP A 1 85 ? 8.121 10.376 -0.173 1.00 96.88 85 ASP A N 1
ATOM 640 C CA . ASP A 1 85 ? 8.488 11.470 0.726 1.00 96.88 85 ASP A CA 1
ATOM 641 C C . ASP A 1 85 ? 7.610 12.714 0.504 1.00 96.88 85 ASP A C 1
ATOM 643 O O . ASP A 1 85 ? 7.325 13.466 1.434 1.00 96.88 85 ASP A O 1
ATOM 647 N N . LYS A 1 86 ? 7.121 12.913 -0.728 1.00 96.56 86 LYS A N 1
ATOM 648 C CA . LYS A 1 86 ? 6.163 13.977 -1.083 1.00 96.56 86 LYS A CA 1
ATOM 649 C C . LYS A 1 86 ? 4.707 13.643 -0.734 1.00 96.56 86 LYS A C 1
ATOM 651 O O . LYS A 1 86 ? 3.830 14.468 -0.985 1.00 96.56 86 LYS A O 1
ATOM 656 N N . GLY A 1 87 ? 4.422 12.445 -0.226 1.00 94.25 87 GLY A N 1
ATOM 657 C CA . GLY A 1 87 ? 3.063 11.989 0.080 1.00 94.25 87 GLY A CA 1
ATOM 658 C C . GLY A 1 87 ? 2.178 11.749 -1.150 1.00 94.25 87 GLY A C 1
ATOM 659 O O . GLY A 1 87 ? 0.959 11.656 -1.021 1.00 94.25 87 GLY A O 1
ATOM 660 N N . LEU A 1 88 ? 2.762 11.654 -2.349 1.00 95.25 88 LEU A N 1
ATOM 661 C CA . LEU A 1 88 ? 2.028 11.379 -3.594 1.00 95.25 88 LEU A CA 1
ATOM 662 C C . LEU A 1 88 ? 1.786 9.876 -3.803 1.00 95.25 88 LEU A C 1
ATOM 664 O O . LEU A 1 88 ? 0.881 9.471 -4.534 1.00 95.25 88 LEU A O 1
ATOM 668 N N . LEU A 1 89 ? 2.602 9.057 -3.144 1.00 96.06 89 LEU A N 1
ATOM 669 C CA . LEU A 1 89 ? 2.591 7.603 -3.170 1.00 96.06 89 LEU A CA 1
ATOM 670 C C . LEU A 1 89 ? 2.883 7.092 -1.749 1.00 96.06 89 LEU A C 1
ATOM 672 O O . LEU A 1 89 ? 3.585 7.726 -0.968 1.00 96.06 89 LEU A O 1
ATOM 676 N N . ARG A 1 90 ? 2.397 5.908 -1.403 1.00 96.38 90 ARG A N 1
ATOM 677 C CA . ARG A 1 90 ? 2.930 5.109 -0.305 1.00 96.38 90 ARG A CA 1
ATOM 678 C C . ARG A 1 90 ? 3.784 3.985 -0.882 1.00 96.38 90 ARG A C 1
ATOM 680 O O . ARG A 1 90 ? 3.297 3.216 -1.705 1.00 96.38 90 ARG A O 1
ATOM 687 N N . LEU A 1 91 ? 5.040 3.920 -0.451 1.00 96.25 91 LEU A N 1
ATOM 688 C CA . LEU A 1 91 ? 5.970 2.846 -0.772 1.00 96.25 91 LEU A CA 1
ATOM 689 C C . LEU A 1 91 ? 6.193 2.009 0.489 1.00 96.25 91 LEU A C 1
ATOM 691 O O . LEU A 1 91 ? 6.582 2.543 1.524 1.00 96.25 91 LEU A O 1
ATOM 695 N N . ASN A 1 92 ? 5.966 0.703 0.401 1.00 95.12 92 ASN A N 1
ATOM 696 C CA . ASN A 1 92 ? 6.351 -0.253 1.433 1.00 95.12 92 ASN A CA 1
ATOM 697 C C . ASN A 1 92 ? 7.334 -1.243 0.805 1.00 95.12 92 ASN A C 1
ATOM 699 O O . ASN A 1 92 ? 6.965 -1.958 -0.124 1.00 95.12 92 ASN A O 1
ATOM 703 N N . LEU A 1 93 ? 8.573 -1.286 1.289 1.00 91.62 93 LEU A N 1
ATOM 704 C CA . LEU A 1 93 ? 9.574 -2.256 0.841 1.00 91.62 93 LEU A CA 1
ATOM 705 C C . LEU A 1 93 ? 9.454 -3.528 1.687 1.00 91.62 93 LEU A C 1
ATOM 707 O O . LEU A 1 93 ? 9.350 -3.429 2.910 1.00 91.62 93 LEU A O 1
ATOM 711 N N . LEU A 1 94 ? 9.440 -4.695 1.041 1.00 85.81 94 LEU A N 1
ATOM 712 C CA . LEU A 1 94 ? 9.532 -5.983 1.732 1.00 85.81 94 LEU A CA 1
ATOM 713 C C . LEU A 1 94 ? 10.982 -6.464 1.760 1.00 85.81 94 LEU A C 1
ATOM 715 O O . LEU A 1 94 ? 11.486 -6.828 2.818 1.00 85.81 94 LEU A O 1
ATOM 719 N N . GLU A 1 95 ? 11.649 -6.421 0.608 1.00 76.62 95 GLU A N 1
ATOM 720 C CA . GLU A 1 95 ? 13.028 -6.871 0.460 1.00 76.62 95 GLU A CA 1
ATOM 721 C C . GLU A 1 95 ? 13.968 -5.702 0.153 1.00 76.62 95 GLU A C 1
ATOM 723 O O . GLU A 1 95 ? 13.653 -4.789 -0.614 1.00 76.62 95 GLU A O 1
ATOM 728 N N . GLU A 1 96 ? 15.161 -5.733 0.744 1.00 68.31 96 GLU A N 1
ATOM 729 C CA . GLU A 1 96 ? 16.202 -4.738 0.464 1.00 68.31 96 GLU A CA 1
ATOM 730 C C . GLU A 1 96 ? 16.968 -5.050 -0.829 1.00 68.31 96 GLU A C 1
ATOM 732 O O . GLU A 1 96 ? 17.441 -4.131 -1.507 1.00 68.31 96 GLU A O 1
ATOM 737 N N . ALA A 1 97 ? 17.052 -6.335 -1.188 1.00 73.12 97 ALA A N 1
ATOM 738 C CA . ALA A 1 97 ? 17.773 -6.836 -2.347 1.00 73.12 97 ALA A CA 1
ATOM 739 C C . ALA A 1 97 ? 16.807 -7.413 -3.389 1.00 73.12 97 ALA A C 1
ATOM 741 O O . ALA A 1 97 ? 15.827 -8.059 -3.052 1.00 73.12 97 ALA A O 1
ATOM 742 N N . LEU A 1 98 ? 17.103 -7.196 -4.670 1.00 74.44 98 LEU A N 1
ATOM 743 C CA . LEU A 1 98 ? 16.346 -7.761 -5.789 1.00 74.44 98 LEU A CA 1
ATOM 744 C C . LEU A 1 98 ? 16.893 -9.151 -6.119 1.00 74.44 98 LEU A C 1
ATOM 746 O O . LEU A 1 98 ? 17.637 -9.316 -7.085 1.00 74.44 98 LEU A O 1
ATOM 750 N N . ILE A 1 99 ? 16.582 -10.142 -5.285 1.00 73.38 99 ILE A N 1
ATOM 751 C CA . ILE A 1 99 ? 17.069 -11.511 -5.473 1.00 73.38 99 ILE A CA 1
ATOM 752 C C . ILE A 1 99 ? 15.891 -12.394 -5.887 1.00 73.38 99 ILE A C 1
ATOM 754 O O . ILE A 1 99 ? 14.911 -12.477 -5.154 1.00 73.38 99 ILE A O 1
ATOM 758 N N . PRO A 1 100 ? 15.958 -13.086 -7.038 1.00 71.56 100 PRO A N 1
ATOM 759 C CA . PRO A 1 100 ? 14.974 -14.108 -7.363 1.00 71.56 100 PRO A CA 1
ATOM 760 C C . PRO A 1 100 ? 15.004 -15.224 -6.307 1.00 71.56 100 PRO A C 1
ATOM 762 O O . PRO A 1 100 ? 15.979 -15.972 -6.207 1.00 71.56 100 PRO A O 1
ATOM 765 N N . GLY A 1 101 ? 13.951 -15.308 -5.496 1.00 70.44 101 GLY A N 1
ATOM 766 C CA . GLY A 1 101 ? 13.761 -16.375 -4.519 1.00 70.44 101 GLY A CA 1
ATOM 767 C C . GLY A 1 101 ? 13.301 -17.688 -5.158 1.00 70.44 101 GLY A C 1
ATOM 768 O O . GLY A 1 101 ? 12.900 -17.738 -6.321 1.00 70.44 101 GLY A O 1
ATOM 769 N N . GLN A 1 102 ? 13.316 -18.770 -4.371 1.00 75.94 102 GLN A N 1
ATOM 770 C CA . GLN A 1 102 ? 12.707 -20.051 -4.767 1.00 75.94 102 GLN A CA 1
ATOM 771 C C . GLN A 1 102 ? 11.195 -19.906 -5.021 1.00 75.94 102 GLN A C 1
ATOM 773 O O . GLN A 1 102 ? 10.635 -20.600 -5.868 1.00 75.94 102 GLN A O 1
ATOM 778 N N . TYR A 1 103 ? 10.556 -18.998 -4.283 1.00 80.44 103 TYR A N 1
ATOM 779 C CA . TYR A 1 103 ? 9.170 -18.587 -4.455 1.00 80.44 103 TYR A CA 1
ATOM 780 C C . TYR A 1 103 ? 9.139 -17.095 -4.764 1.00 80.44 103 TYR A C 1
ATOM 782 O O . TYR A 1 103 ? 10.000 -16.344 -4.307 1.00 80.44 103 TYR A O 1
ATOM 790 N N . GLU A 1 104 ? 8.155 -16.670 -5.550 1.00 84.31 104 GLU A N 1
ATOM 791 C CA . GLU A 1 104 ? 7.987 -15.257 -5.853 1.00 84.31 104 GLU A CA 1
ATOM 792 C C . GLU A 1 104 ? 7.326 -14.534 -4.678 1.00 84.31 104 GLU A C 1
ATOM 794 O O . GLU A 1 104 ? 6.142 -14.729 -4.395 1.00 84.31 104 GLU A O 1
ATOM 799 N N . GLU A 1 105 ? 8.099 -13.672 -4.023 1.00 86.81 105 GLU A N 1
ATOM 800 C CA . GLU A 1 105 ? 7.601 -12.692 -3.067 1.00 86.81 105 GLU A CA 1
ATOM 801 C C . GLU A 1 105 ? 7.540 -11.296 -3.709 1.00 86.81 105 GLU A C 1
ATOM 803 O O . GLU A 1 105 ? 8.294 -10.979 -4.640 1.00 86.81 105 GLU A O 1
ATOM 808 N N . PRO A 1 106 ? 6.603 -10.438 -3.270 1.00 91.06 106 PRO A N 1
ATOM 809 C CA . PRO A 1 106 ? 6.564 -9.065 -3.739 1.00 91.06 106 PRO A CA 1
ATOM 810 C C . PRO A 1 106 ? 7.784 -8.302 -3.224 1.00 91.06 106 PRO A C 1
ATOM 812 O O . PRO A 1 106 ? 8.000 -8.219 -2.025 1.00 91.06 106 PRO A O 1
ATOM 815 N N . TYR A 1 107 ? 8.532 -7.656 -4.114 1.00 91.75 107 TYR A N 1
ATOM 816 C CA . TYR A 1 107 ? 9.652 -6.799 -3.721 1.00 91.75 107 TYR A CA 1
ATOM 817 C C . TYR A 1 107 ? 9.175 -5.602 -2.888 1.00 91.75 107 TYR A C 1
ATOM 819 O O . TYR A 1 107 ? 9.736 -5.256 -1.845 1.00 91.75 107 TYR A O 1
ATOM 827 N N . CYS A 1 108 ? 8.110 -4.955 -3.360 1.00 94.12 108 CYS A N 1
ATOM 828 C CA . CYS A 1 108 ? 7.495 -3.833 -2.674 1.00 94.12 108 CYS A CA 1
ATOM 829 C C . CYS A 1 108 ? 5.998 -3.741 -2.965 1.00 94.12 108 CYS A C 1
ATOM 831 O O . CYS A 1 108 ? 5.464 -4.390 -3.865 1.00 94.12 108 CYS A O 1
ATOM 833 N N . ASN A 1 109 ? 5.319 -2.905 -2.192 1.00 96.38 109 ASN A N 1
ATOM 834 C CA . ASN A 1 109 ? 3.972 -2.441 -2.459 1.00 96.38 109 ASN A CA 1
ATOM 835 C C . ASN A 1 109 ? 4.022 -0.944 -2.770 1.00 96.38 109 ASN A C 1
ATOM 837 O O . ASN A 1 109 ? 4.671 -0.177 -2.056 1.00 96.38 109 ASN A O 1
ATOM 841 N N . VAL A 1 110 ? 3.312 -0.544 -3.823 1.00 97.12 110 VAL A N 1
ATOM 842 C CA . VAL A 1 110 ? 3.068 0.863 -4.143 1.00 97.12 110 VAL A CA 1
ATOM 843 C C . VAL A 1 110 ? 1.577 1.132 -4.086 1.00 97.12 110 VAL A C 1
ATOM 845 O O . VAL A 1 110 ? 0.770 0.339 -4.579 1.00 97.12 110 VAL A O 1
ATOM 848 N N . ALA A 1 111 ? 1.204 2.241 -3.462 1.00 97.75 111 ALA A N 1
ATOM 849 C CA . ALA A 1 111 ? -0.189 2.585 -3.257 1.00 97.75 111 ALA A CA 1
ATOM 850 C C . ALA A 1 111 ? -0.442 4.088 -3.333 1.00 97.75 111 ALA A C 1
ATOM 852 O O . ALA A 1 111 ? 0.435 4.895 -3.038 1.00 97.75 111 ALA A O 1
ATOM 853 N N . CYS A 1 112 ? -1.667 4.468 -3.678 1.00 97.50 112 CYS A N 1
ATOM 854 C CA . CYS A 1 112 ? -2.114 5.855 -3.661 1.00 97.50 112 CYS A CA 1
ATOM 855 C C . CYS A 1 112 ? -3.359 6.001 -2.798 1.00 97.50 112 CYS A C 1
ATOM 857 O O . CYS A 1 112 ? -4.264 5.163 -2.835 1.00 97.50 112 CYS A O 1
ATOM 859 N N . ALA A 1 113 ? -3.404 7.106 -2.057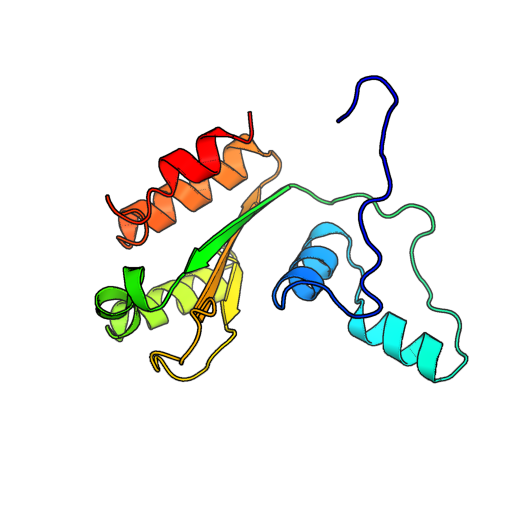 1.00 95.94 113 ALA A N 1
ATOM 860 C CA . ALA A 1 113 ? -4.569 7.512 -1.295 1.00 95.94 113 ALA A CA 1
ATOM 861 C C . ALA A 1 113 ? -5.433 8.513 -2.081 1.00 95.94 113 ALA A C 1
ATOM 863 O O . ALA A 1 113 ? -4.949 9.269 -2.934 1.00 95.94 113 ALA A O 1
ATOM 864 N N . GLY A 1 114 ? -6.723 8.541 -1.763 1.00 95.31 114 GLY A N 1
ATOM 865 C CA . GLY A 1 114 ? -7.668 9.504 -2.312 1.00 95.31 114 GLY A CA 1
ATOM 866 C C . GLY A 1 114 ? -8.949 9.617 -1.479 1.00 95.31 114 GLY A C 1
ATOM 867 O O . GLY A 1 114 ? -9.279 8.706 -0.716 1.00 95.31 114 GLY A O 1
ATOM 868 N N . PRO A 1 115 ? -9.703 10.717 -1.633 1.00 95.38 115 PRO A N 1
ATOM 869 C CA . PRO A 1 115 ? -11.004 10.899 -0.990 1.00 95.38 115 PRO A CA 1
ATOM 870 C C . PRO A 1 115 ? -12.082 9.975 -1.579 1.00 95.38 115 PRO A C 1
ATOM 872 O O . PRO A 1 115 ? -13.109 9.740 -0.948 1.00 95.38 115 PRO A O 1
ATOM 875 N N . SER A 1 116 ? -11.845 9.421 -2.772 1.00 95.75 116 SER A N 1
ATOM 876 C CA . SER A 1 116 ? -12.697 8.423 -3.413 1.00 95.75 116 SER A CA 1
ATOM 877 C C . SER A 1 116 ? -11.874 7.257 -3.957 1.00 95.75 116 SER A C 1
ATOM 879 O O . SER A 1 116 ? -10.696 7.407 -4.295 1.00 95.75 116 SER A O 1
ATOM 881 N N . LEU A 1 117 ? -12.521 6.097 -4.096 1.00 95.00 117 LEU A N 1
ATOM 882 C CA . LEU A 1 117 ? -11.928 4.924 -4.736 1.00 95.00 117 LEU A CA 1
ATOM 883 C C . LEU A 1 117 ? -11.461 5.236 -6.167 1.00 95.00 117 LEU A C 1
ATOM 885 O O . LEU A 1 117 ? -10.374 4.826 -6.563 1.00 95.00 117 LEU A O 1
ATOM 889 N N . ALA A 1 118 ? -12.262 5.983 -6.933 1.00 96.00 118 ALA A N 1
ATOM 890 C CA . ALA A 1 118 ? -11.941 6.351 -8.309 1.00 96.00 118 ALA A CA 1
ATOM 891 C C . ALA A 1 118 ? -10.661 7.195 -8.397 1.00 96.00 118 ALA A C 1
ATOM 893 O O . ALA A 1 118 ? -9.796 6.919 -9.225 1.00 96.00 118 ALA A O 1
ATOM 894 N N . GLU A 1 119 ? -10.506 8.180 -7.513 1.00 96.19 119 GLU A N 1
ATOM 895 C CA . GLU A 1 119 ? -9.329 9.049 -7.499 1.00 96.19 119 GLU A CA 1
ATOM 896 C C . GLU A 1 119 ? -8.061 8.297 -7.083 1.00 96.19 119 GLU A C 1
ATOM 898 O O . GLU A 1 119 ? -7.033 8.419 -7.749 1.00 96.19 119 GLU A O 1
ATOM 903 N N . ALA A 1 120 ? -8.139 7.462 -6.040 1.00 96.69 120 ALA A N 1
ATOM 904 C CA . ALA A 1 120 ? -7.021 6.617 -5.620 1.00 96.69 120 ALA A CA 1
ATOM 905 C C . ALA A 1 120 ? -6.569 5.671 -6.750 1.00 96.69 120 ALA A C 1
ATOM 907 O O . ALA A 1 120 ? -5.372 5.551 -7.018 1.00 96.69 120 ALA A O 1
ATOM 908 N N . ARG A 1 121 ? -7.525 5.055 -7.467 1.00 97.00 121 ARG A N 1
ATOM 909 C CA . ARG A 1 121 ? -7.259 4.182 -8.625 1.00 97.00 121 ARG A CA 1
ATOM 910 C C . ARG A 1 121 ? -6.603 4.933 -9.779 1.00 97.00 121 ARG A C 1
ATOM 912 O O . ARG A 1 121 ? -5.612 4.448 -10.314 1.00 97.00 121 ARG A O 1
ATOM 919 N N . LEU A 1 122 ? -7.141 6.092 -10.163 1.00 96.88 122 LEU A N 1
ATOM 920 C CA . LEU A 1 122 ? -6.610 6.889 -11.274 1.00 96.88 122 LEU A CA 1
ATOM 921 C C . LEU A 1 122 ? -5.187 7.377 -10.991 1.00 96.88 122 LEU A C 1
ATOM 923 O O . LEU A 1 122 ? -4.331 7.287 -11.869 1.00 96.88 122 LEU A O 1
ATOM 927 N N . ARG A 1 123 ? -4.917 7.835 -9.762 1.00 97.25 123 ARG A N 1
ATOM 928 C CA . ARG A 1 123 ? -3.568 8.235 -9.336 1.00 97.25 123 ARG A CA 1
ATOM 929 C C . ARG A 1 123 ? -2.581 7.079 -9.420 1.00 97.25 123 ARG A C 1
ATOM 931 O O . ARG A 1 123 ? -1.526 7.235 -10.031 1.00 97.25 123 ARG A O 1
ATOM 938 N N . LEU A 1 124 ? -2.942 5.927 -8.850 1.00 98.06 124 LEU A N 1
ATOM 939 C CA . LEU A 1 124 ? -2.084 4.746 -8.882 1.00 98.06 124 LEU A CA 1
ATOM 940 C C . LEU A 1 124 ? -1.803 4.312 -10.321 1.00 98.06 124 LEU A C 1
ATOM 942 O O . LEU A 1 124 ? -0.647 4.113 -10.676 1.00 98.06 124 LEU A O 1
ATOM 946 N N . LEU A 1 125 ? -2.842 4.215 -11.157 1.00 97.88 125 LEU A N 1
ATOM 947 C CA . LEU A 1 125 ? -2.694 3.807 -12.552 1.00 97.88 125 LEU A CA 1
ATOM 948 C C . LEU A 1 125 ? -1.764 4.752 -13.319 1.00 97.88 125 LEU A C 1
ATOM 950 O O . LEU A 1 125 ? -0.864 4.281 -14.007 1.00 97.88 125 LEU A O 1
ATOM 954 N N . GLY A 1 126 ? -1.942 6.068 -13.164 1.00 97.50 126 GLY A N 1
ATOM 955 C CA . GLY A 1 126 ? -1.096 7.063 -13.823 1.00 97.50 126 GLY A CA 1
ATOM 956 C C . GLY A 1 126 ? 0.376 6.949 -13.421 1.00 97.50 126 GLY A C 1
ATOM 957 O O . GLY A 1 126 ? 1.248 6.983 -14.287 1.00 97.50 126 GLY A O 1
ATOM 958 N N . ILE A 1 127 ? 0.662 6.745 -12.130 1.00 96.56 127 ILE A N 1
ATOM 959 C CA . ILE A 1 127 ? 2.034 6.518 -11.647 1.00 96.56 127 ILE A CA 1
ATOM 960 C C . ILE A 1 127 ? 2.588 5.200 -12.195 1.00 96.56 127 ILE A C 1
ATOM 962 O O . ILE A 1 127 ? 3.700 5.178 -12.717 1.00 96.56 127 ILE A O 1
ATOM 966 N N . CYS A 1 128 ? 1.820 4.110 -12.130 1.00 97.31 128 CYS A N 1
ATOM 967 C CA . CYS A 1 128 ? 2.258 2.814 -12.639 1.00 97.31 128 CYS A CA 1
ATOM 968 C C . CYS A 1 128 ? 2.553 2.850 -14.145 1.00 97.31 128 CYS A C 1
ATOM 970 O O . CYS A 1 128 ? 3.536 2.258 -14.576 1.00 97.31 128 CYS A O 1
ATOM 972 N N . GLN A 1 129 ? 1.758 3.568 -14.939 1.00 96.69 129 GLN A N 1
ATOM 973 C CA . GLN A 1 129 ? 2.004 3.745 -16.372 1.00 96.69 129 GLN A CA 1
ATOM 974 C C . GLN A 1 129 ? 3.213 4.640 -16.640 1.00 96.69 129 GLN A C 1
ATOM 976 O O . GLN A 1 129 ? 4.076 4.278 -17.436 1.00 96.69 129 GLN A O 1
ATOM 981 N N . GLY A 1 130 ? 3.319 5.772 -15.939 1.00 94.50 130 GLY A N 1
ATOM 982 C CA . GLY A 1 130 ? 4.435 6.706 -16.098 1.00 94.50 130 GLY A CA 1
ATOM 983 C C . GLY A 1 130 ? 5.791 6.107 -15.717 1.00 94.50 130 GLY A C 1
ATOM 984 O O . GLY A 1 130 ? 6.803 6.463 -16.313 1.00 94.50 130 GLY A O 1
ATOM 985 N N . LEU A 1 131 ? 5.810 5.176 -14.759 1.00 93.88 131 LEU A N 1
ATOM 986 C CA . LEU A 1 131 ? 7.019 4.471 -14.328 1.00 93.88 131 LEU A CA 1
ATOM 987 C C . LEU A 1 131 ? 7.236 3.131 -15.045 1.00 93.88 131 LEU A C 1
ATOM 989 O O . LEU A 1 131 ? 8.236 2.477 -14.785 1.00 93.88 131 LEU A O 1
ATOM 993 N N . GLY A 1 132 ? 6.326 2.695 -15.920 1.00 94.50 132 GLY A N 1
ATOM 994 C CA . GLY A 1 132 ? 6.441 1.403 -16.609 1.00 94.50 132 GLY A CA 1
ATOM 995 C C . GLY A 1 132 ? 6.230 0.172 -15.715 1.00 94.50 132 GLY A C 1
ATOM 996 O O . GLY A 1 132 ? 6.677 -0.919 -16.062 1.00 94.50 132 GLY A O 1
ATOM 997 N N . ILE A 1 133 ? 5.562 0.336 -14.569 1.00 96.00 133 ILE A N 1
ATOM 998 C CA . ILE A 1 133 ? 5.097 -0.765 -13.709 1.00 96.00 133 ILE A CA 1
ATOM 999 C C . ILE A 1 133 ? 3.885 -1.463 -14.347 1.00 96.00 133 ILE A C 1
ATOM 1001 O O . ILE A 1 133 ? 3.747 -2.677 -14.263 1.00 96.00 133 ILE A O 1
ATOM 1005 N N . ASP A 1 134 ? 3.010 -0.709 -15.019 1.00 96.94 134 ASP A N 1
ATOM 1006 C CA . ASP A 1 134 ? 1.948 -1.288 -15.850 1.00 96.94 134 ASP A CA 1
ATOM 1007 C C . ASP A 1 134 ? 2.568 -1.894 -17.119 1.00 96.94 134 ASP A C 1
ATOM 1009 O O . ASP A 1 134 ? 3.158 -1.178 -17.932 1.00 96.94 134 ASP A O 1
ATOM 1013 N N . ARG A 1 135 ? 2.478 -3.221 -17.280 1.00 94.62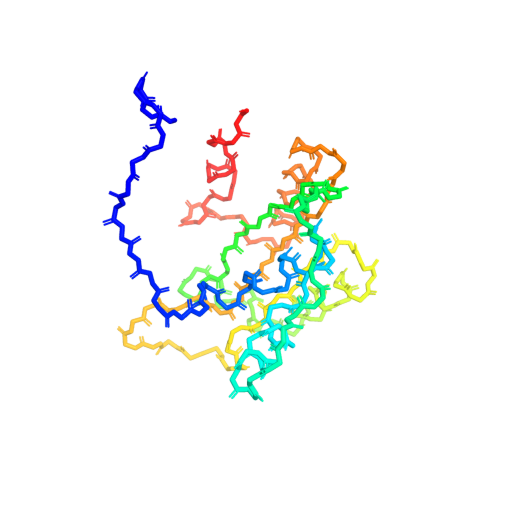 135 ARG A N 1
ATOM 1014 C CA . ARG A 1 135 ? 3.108 -3.963 -18.389 1.00 94.62 135 ARG A CA 1
ATOM 1015 C C . ARG A 1 135 ? 2.156 -5.015 -18.965 1.00 94.62 135 ARG A C 1
ATOM 1017 O O . ARG A 1 135 ? 1.262 -5.468 -18.257 1.00 94.62 135 ARG A O 1
ATOM 1024 N N . PRO A 1 136 ? 2.378 -5.508 -20.200 1.00 93.75 136 PRO A N 1
ATOM 1025 C CA . PRO A 1 136 ? 1.543 -6.567 -20.778 1.00 93.75 136 PRO A CA 1
ATOM 1026 C C . PRO A 1 136 ? 1.418 -7.824 -19.899 1.00 93.75 136 PRO A C 1
ATOM 1028 O O . PRO A 1 136 ? 0.334 -8.388 -19.791 1.00 93.75 136 PRO A O 1
ATOM 1031 N N . ASN A 1 137 ? 2.507 -8.220 -19.228 1.00 92.69 137 ASN A N 1
ATOM 1032 C CA . ASN A 1 137 ? 2.544 -9.395 -18.347 1.00 92.69 137 ASN A CA 1
ATOM 1033 C C . ASN A 1 137 ? 2.198 -9.075 -16.879 1.00 92.69 137 ASN A C 1
ATOM 1035 O O . ASN A 1 137 ? 2.041 -9.985 -16.070 1.00 92.69 137 ASN A O 1
ATOM 1039 N N . TYR A 1 138 ? 2.039 -7.792 -16.542 1.00 95.69 138 TYR A N 1
ATOM 1040 C CA . TYR A 1 138 ? 1.580 -7.321 -15.235 1.00 95.69 138 TYR A CA 1
ATOM 1041 C C . TYR A 1 138 ? 0.599 -6.144 -15.421 1.00 95.69 138 TYR A C 1
ATOM 1043 O O . TYR A 1 138 ? 0.953 -4.987 -15.177 1.00 95.69 138 TYR A O 1
ATOM 1051 N N . PRO A 1 139 ? -0.618 -6.409 -15.942 1.00 96.38 139 PRO A N 1
ATOM 1052 C CA . PRO A 1 139 ? -1.539 -5.361 -16.373 1.00 96.38 139 PRO A CA 1
ATOM 1053 C C . PRO A 1 139 ? -2.257 -4.732 -15.173 1.00 96.38 139 PRO A C 1
ATOM 1055 O O . PRO A 1 139 ? -3.334 -5.169 -14.757 1.00 96.38 139 PRO A O 1
ATOM 1058 N N . VAL A 1 140 ? -1.694 -3.650 -14.639 1.00 97.25 140 VAL A N 1
ATOM 1059 C CA . VAL A 1 140 ? -2.252 -2.895 -13.508 1.00 97.25 140 VAL A CA 1
ATOM 1060 C C . VAL A 1 140 ? -3.653 -2.389 -13.840 1.00 97.25 140 VAL A C 1
ATOM 1062 O O . VAL A 1 140 ? -4.557 -2.482 -13.009 1.00 97.25 140 VAL A O 1
ATOM 1065 N N . VAL A 1 141 ? -3.878 -1.935 -15.077 1.00 95.69 141 VAL A N 1
ATOM 1066 C CA . VAL A 1 141 ? -5.212 -1.525 -15.546 1.00 95.69 141 VAL A CA 1
ATOM 1067 C C . VAL A 1 141 ? -6.264 -2.625 -15.356 1.00 95.69 141 VAL A C 1
ATOM 1069 O O . VAL A 1 141 ? -7.388 -2.347 -14.929 1.00 95.69 141 VAL A O 1
ATOM 1072 N N . HIS A 1 142 ? -5.896 -3.882 -15.616 1.00 95.44 142 HIS A N 1
ATOM 1073 C CA . HIS A 1 142 ? -6.789 -5.023 -15.464 1.00 95.44 142 HIS A CA 1
ATOM 1074 C C . HIS A 1 142 ? -7.073 -5.295 -13.987 1.00 95.44 142 HIS A C 1
ATOM 1076 O O . HIS A 1 142 ? -8.242 -5.359 -13.603 1.00 95.44 142 HIS A O 1
ATOM 1082 N N . PHE A 1 143 ? -6.038 -5.353 -13.142 1.00 95.25 143 PHE A N 1
ATOM 1083 C CA . PHE A 1 143 ? -6.201 -5.573 -11.699 1.00 95.25 143 PHE A CA 1
ATOM 1084 C C . PHE A 1 143 ? -7.103 -4.516 -11.064 1.00 95.25 143 PHE A C 1
ATOM 1086 O O . PHE A 1 143 ? -8.018 -4.831 -10.302 1.00 95.25 143 PHE A O 1
ATOM 1093 N N . LEU A 1 144 ? -6.905 -3.252 -11.440 1.00 94.69 144 LEU A N 1
ATOM 1094 C CA . LEU A 1 144 ? -7.702 -2.154 -10.919 1.00 94.69 144 LEU A CA 1
ATOM 1095 C C . LEU A 1 144 ? -9.134 -2.157 -11.452 1.00 94.69 144 LEU A C 1
ATOM 1097 O O . LEU A 1 144 ? -9.994 -1.550 -10.819 1.00 94.69 144 LEU A O 1
ATOM 1101 N N . SER A 1 145 ? -9.434 -2.812 -12.576 1.00 92.06 145 SER A N 1
ATOM 1102 C CA . SER A 1 145 ? -10.770 -2.812 -13.195 1.00 92.06 145 SER A CA 1
ATOM 1103 C C . SER A 1 145 ? -11.857 -3.506 -12.361 1.00 92.06 145 SER A C 1
ATOM 1105 O O . SER A 1 145 ? -13.041 -3.213 -12.543 1.00 92.06 145 SER A O 1
ATOM 1107 N N . HIS A 1 146 ? -11.463 -4.370 -11.421 1.00 86.19 146 HIS A N 1
ATOM 1108 C CA . HIS A 1 146 ? -12.371 -5.120 -10.550 1.00 86.19 146 HIS A CA 1
ATOM 1109 C C . HIS A 1 146 ? -12.995 -4.283 -9.426 1.00 86.19 146 HIS A C 1
ATOM 1111 O O . HIS A 1 146 ? -13.977 -4.702 -8.819 1.00 86.19 146 HIS A O 1
ATOM 1117 N N . PHE A 1 147 ? -12.458 -3.091 -9.166 1.00 79.19 147 PHE A N 1
ATOM 1118 C CA . PHE A 1 147 ? -12.901 -2.212 -8.087 1.00 79.19 147 PHE A CA 1
ATOM 1119 C C . PHE A 1 147 ? -13.790 -1.089 -8.636 1.00 79.19 147 PHE A C 1
ATOM 1121 O O . PHE A 1 147 ? -13.356 0.061 -8.696 1.00 79.19 147 PHE A O 1
ATOM 1128 N N . LYS A 1 148 ? -14.991 -1.435 -9.115 1.00 65.50 148 LYS A N 1
ATOM 1129 C CA . LYS A 1 148 ? -15.990 -0.478 -9.627 1.00 65.50 148 LYS A CA 1
ATOM 1130 C C . LYS A 1 148 ? -16.883 0.060 -8.520 1.00 65.50 148 LYS A C 1
ATOM 1132 O O . LYS A 1 148 ? -17.313 -0.758 -7.680 1.00 65.50 148 LYS A O 1
#